Protein AF-A1U1D4-F1 (afdb_monomer_lite)

Sequence (78 aa):
MKRAIFLMLAVTAVLLAGCEDTPPEPNKATCTGDAYQQALSEISSEAKRQAFAAECESFQKAQQMGEWEFKPSSPDRY

InterPro domains:
  IPR027584 Entry exclusion lipoprotein TrbK [TIGR04359] (5-77)

pLDDT: mean 82.22, std 15.2, range [52.88, 97.69]

Structure (mmCIF, N/CA/C/O backbone):
data_AF-A1U1D4-F1
#
_entry.id   AF-A1U1D4-F1
#
loop_
_atom_site.group_PDB
_atom_site.id
_atom_site.type_symbol
_atom_site.label_atom_id
_atom_site.label_alt_id
_atom_site.label_comp_id
_atom_site.label_asym_id
_atom_site.label_entity_id
_atom_site.label_seq_id
_atom_site.pdbx_PDB_ins_code
_atom_site.Cartn_x
_atom_site.Cartn_y
_atom_site.Cartn_z
_atom_site.occupancy
_atom_site.B_iso_or_equiv
_atom_site.auth_seq_id
_atom_site.auth_comp_id
_atom_site.auth_asym_id
_atom_site.auth_atom_id
_atom_site.pdbx_PDB_model_num
ATOM 1 N N . MET A 1 1 ? -19.302 -23.401 43.637 1.00 54.03 1 MET A N 1
ATOM 2 C CA . MET A 1 1 ? -19.848 -23.158 42.279 1.00 54.03 1 MET A CA 1
ATOM 3 C C . MET A 1 1 ? -19.684 -21.709 41.803 1.00 54.03 1 MET A C 1
ATOM 5 O O . MET A 1 1 ? -19.090 -21.521 40.756 1.00 54.03 1 MET A O 1
ATOM 9 N N . LYS A 1 2 ? -20.077 -20.676 42.573 1.00 54.44 2 LYS A N 1
ATOM 10 C CA . LYS A 1 2 ? -19.916 -19.249 42.183 1.00 54.44 2 LYS A CA 1
ATOM 11 C C . LYS A 1 2 ? -18.479 -18.814 41.822 1.00 54.44 2 LYS A C 1
ATOM 13 O O . LYS A 1 2 ? -18.300 -18.038 40.895 1.00 54.44 2 LYS A O 1
ATOM 18 N N . ARG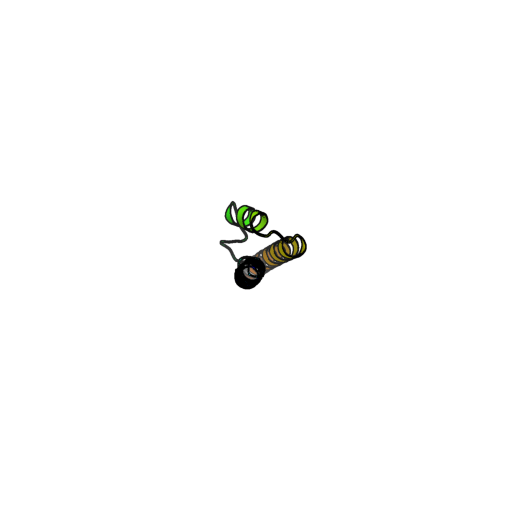 A 1 3 ? -17.456 -19.349 42.505 1.00 58.12 3 ARG A N 1
ATOM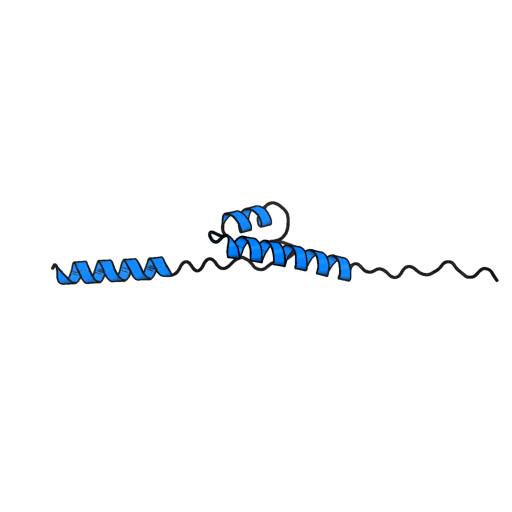 19 C CA . ARG A 1 3 ? -16.038 -19.038 42.221 1.00 58.12 3 ARG A CA 1
ATOM 20 C C . ARG A 1 3 ? -15.529 -19.604 40.886 1.00 58.12 3 ARG A C 1
ATOM 22 O O . ARG A 1 3 ? -14.696 -18.974 40.252 1.00 58.12 3 ARG A O 1
ATOM 29 N N . ALA A 1 4 ? -16.057 -20.748 40.445 1.00 60.41 4 ALA A N 1
ATOM 30 C CA . ALA A 1 4 ? -15.685 -21.356 39.163 1.00 60.41 4 ALA A CA 1
ATOM 31 C C . ALA A 1 4 ? -16.276 -20.584 37.969 1.00 60.41 4 ALA A C 1
ATOM 33 O O . ALA A 1 4 ? -15.635 -20.464 36.933 1.00 60.41 4 ALA A O 1
ATOM 34 N N . ILE A 1 5 ? -17.466 -20.000 38.151 1.00 62.53 5 ILE A N 1
ATOM 35 C CA . ILE A 1 5 ? -18.130 -19.159 37.143 1.00 62.53 5 ILE A CA 1
ATOM 36 C C . ILE A 1 5 ? -17.337 -17.864 36.911 1.00 62.53 5 ILE A C 1
ATOM 38 O O . ILE A 1 5 ? -17.119 -17.474 35.769 1.00 62.53 5 ILE A O 1
ATOM 42 N N . PHE A 1 6 ? -16.843 -17.236 37.983 1.00 60.44 6 PHE A N 1
ATOM 43 C CA . PHE A 1 6 ? -16.010 -16.032 37.878 1.00 60.44 6 PHE A CA 1
ATOM 44 C C . PHE A 1 6 ? -14.668 -16.285 37.175 1.00 60.44 6 PHE A C 1
ATOM 46 O O . PHE A 1 6 ? -14.221 -15.444 36.401 1.00 60.44 6 PHE A O 1
ATOM 53 N N . LEU A 1 7 ? -14.046 -17.446 37.405 1.00 60.91 7 LEU A N 1
ATOM 54 C CA . LEU A 1 7 ? -12.800 -17.825 36.730 1.00 60.91 7 LEU A CA 1
ATOM 55 C C . LEU A 1 7 ? -13.010 -18.098 35.234 1.00 60.91 7 LEU A C 1
ATOM 57 O O . LEU A 1 7 ? -12.203 -17.656 34.423 1.00 60.91 7 LEU A O 1
ATOM 61 N N . MET A 1 8 ? -14.111 -18.754 34.858 1.00 60.47 8 MET A N 1
ATOM 62 C CA . MET A 1 8 ? -14.462 -18.987 33.450 1.00 60.47 8 MET A CA 1
ATOM 63 C C . MET A 1 8 ? -14.701 -17.679 32.679 1.00 60.47 8 MET A C 1
ATOM 65 O O . MET A 1 8 ? -14.216 -17.540 31.560 1.00 60.47 8 MET A O 1
ATOM 69 N N . LEU A 1 9 ? -15.381 -16.698 33.286 1.00 59.97 9 LEU A N 1
ATOM 70 C CA . LEU A 1 9 ? -15.639 -15.395 32.655 1.00 59.97 9 LEU A CA 1
ATOM 71 C C . LEU A 1 9 ? -14.363 -14.569 32.417 1.00 59.97 9 LEU A C 1
ATOM 73 O O . LEU A 1 9 ? -14.250 -13.875 31.407 1.00 59.97 9 LEU A O 1
ATOM 77 N N . ALA A 1 10 ? -13.393 -14.645 33.331 1.00 60.47 10 ALA A N 1
ATOM 78 C CA . ALA A 1 10 ? -12.130 -13.923 33.192 1.00 60.47 10 ALA A CA 1
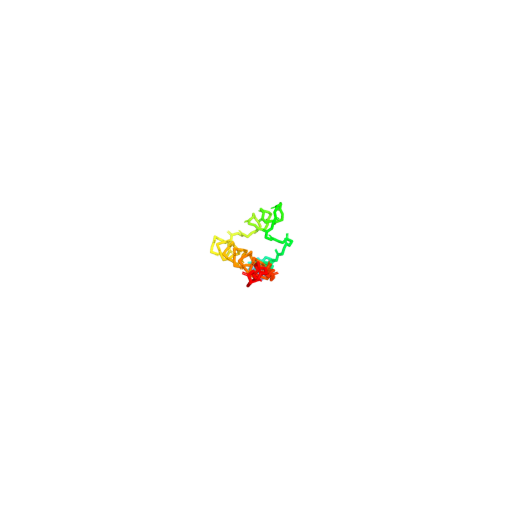ATOM 79 C C . ALA A 1 10 ? -11.270 -14.474 32.038 1.00 60.47 10 ALA A C 1
ATOM 81 O O . ALA A 1 10 ? -10.653 -13.703 31.308 1.00 60.47 10 ALA A O 1
ATOM 82 N N . VAL A 1 11 ? -11.278 -15.794 31.826 1.00 61.16 11 VAL A N 1
ATOM 83 C CA . VAL A 1 11 ? -10.523 -16.447 30.741 1.00 61.16 11 VAL A CA 1
ATOM 84 C C . VAL A 1 11 ? -11.075 -16.068 29.364 1.00 61.16 11 VAL A C 1
ATOM 86 O O . VAL A 1 11 ? -10.304 -15.803 28.444 1.00 61.16 11 VAL A O 1
ATOM 89 N N . THR A 1 12 ? -12.399 -15.960 29.219 1.00 60.25 12 THR A N 1
ATOM 90 C CA . THR A 1 12 ? -13.018 -15.550 27.948 1.00 60.25 12 THR A CA 1
ATOM 91 C C . THR A 1 12 ? -12.713 -14.101 27.561 1.00 60.25 12 THR A C 1
ATOM 93 O O . THR A 1 12 ? -12.592 -13.808 26.377 1.00 60.25 12 THR A O 1
ATOM 96 N N . ALA A 1 13 ? -12.535 -13.199 28.532 1.00 60.12 13 ALA A N 1
ATOM 97 C CA . ALA A 1 13 ? -12.230 -11.793 28.256 1.00 60.12 13 ALA A CA 1
ATOM 98 C C . ALA A 1 13 ? -10.793 -11.579 27.741 1.00 60.12 13 ALA A C 1
ATOM 100 O O . ALA A 1 13 ? -10.563 -10.698 26.918 1.00 60.12 13 ALA A O 1
ATOM 101 N N . VAL A 1 14 ? -9.835 -12.404 28.179 1.00 60.00 14 VAL A N 1
ATOM 102 C CA . VAL A 1 14 ? -8.430 -12.325 27.733 1.00 60.00 14 VAL A CA 1
ATOM 103 C C . VAL A 1 14 ? -8.259 -12.848 26.303 1.00 60.00 14 VAL A C 1
ATOM 105 O O . VAL A 1 14 ? -7.473 -12.297 25.540 1.00 60.00 14 VAL A O 1
ATOM 108 N N . LEU A 1 15 ? -9.033 -13.862 25.904 1.00 57.09 15 LEU A N 1
ATOM 109 C CA . LEU A 1 15 ? -8.988 -14.421 24.546 1.00 57.09 15 LEU A CA 1
ATOM 110 C C . LEU A 1 15 ? -9.522 -13.451 23.475 1.00 57.09 15 LEU A C 1
ATOM 112 O O . LEU A 1 15 ? -9.104 -13.524 22.324 1.00 57.09 15 LEU A O 1
ATOM 116 N N . LEU A 1 16 ? -10.402 -12.516 23.849 1.00 55.66 16 LEU A N 1
ATOM 117 C CA . LEU A 1 16 ? -10.936 -11.482 22.952 1.00 55.66 16 LEU A CA 1
ATOM 118 C C . LEU A 1 16 ? -9.986 -10.290 22.756 1.00 55.66 16 LEU A C 1
ATOM 120 O O . LEU A 1 16 ? -10.148 -9.539 21.800 1.00 55.66 16 LEU A O 1
ATOM 124 N N . ALA A 1 17 ? -8.988 -10.116 23.626 1.00 57.62 17 ALA A N 1
ATOM 125 C CA . ALA A 1 17 ? -8.021 -9.022 23.525 1.00 57.62 17 ALA A CA 1
ATOM 126 C C . ALA A 1 17 ? -6.893 -9.289 22.503 1.00 57.62 17 ALA A C 1
ATOM 128 O O . ALA A 1 17 ? -6.036 -8.434 22.315 1.00 57.62 17 ALA A O 1
ATOM 129 N N . GLY A 1 18 ? -6.876 -10.468 21.865 1.00 52.88 18 GLY A N 1
ATOM 130 C CA . GLY A 1 18 ? -5.770 -10.941 21.024 1.00 52.88 18 GLY A CA 1
ATOM 131 C C . GLY A 1 18 ? -5.929 -10.779 19.508 1.00 52.88 18 GLY A C 1
ATOM 132 O O . GLY A 1 18 ? -5.061 -11.251 18.780 1.00 52.88 18 GLY A O 1
ATOM 133 N N . CYS A 1 19 ? -6.997 -10.154 18.997 1.00 58.81 19 CYS A N 1
ATOM 134 C CA . CYS A 1 19 ? -7.057 -9.793 17.573 1.00 58.81 19 CYS A CA 1
ATOM 135 C C . CYS A 1 19 ? -6.238 -8.524 17.339 1.00 58.81 19 CYS A C 1
ATOM 137 O O . CYS A 1 19 ? -6.768 -7.418 17.244 1.00 58.81 19 CYS A O 1
ATOM 139 N N . GLU A 1 20 ? -4.920 -8.676 17.297 1.00 63.84 20 GLU A N 1
ATOM 140 C CA . GLU A 1 20 ? -4.056 -7.610 16.821 1.00 63.84 20 GLU A CA 1
ATOM 141 C C . GLU A 1 20 ? -4.263 -7.488 15.308 1.00 63.84 20 GLU A C 1
ATOM 143 O O . GLU A 1 20 ? -3.804 -8.328 14.538 1.00 63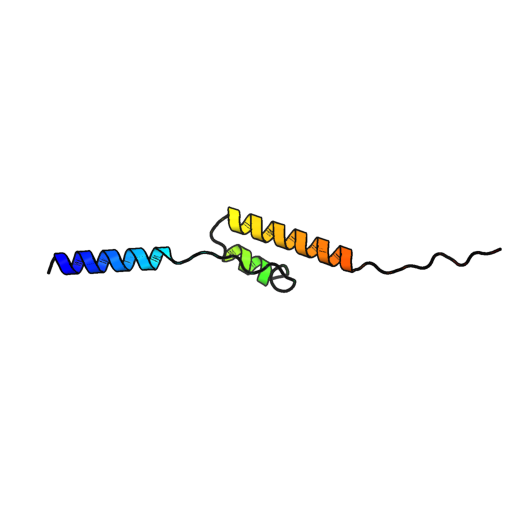.84 20 GLU A O 1
ATOM 148 N N . ASP A 1 21 ? -5.029 -6.474 14.890 1.00 69.25 21 ASP A N 1
ATOM 149 C CA . ASP A 1 21 ? -5.255 -6.139 13.478 1.00 69.25 21 ASP A CA 1
ATOM 150 C C . ASP A 1 21 ? -3.937 -5.702 12.834 1.00 69.25 21 ASP A C 1
ATOM 152 O O . ASP A 1 21 ? -3.643 -4.506 12.749 1.00 69.25 21 ASP A O 1
ATOM 156 N N . THR A 1 22 ? -3.081 -6.642 12.464 1.00 83.25 22 THR A N 1
ATOM 157 C CA . THR A 1 22 ? -1.843 -6.345 11.746 1.00 83.25 22 THR A CA 1
ATOM 158 C C . THR A 1 22 ? -2.177 -6.205 10.264 1.00 83.25 22 THR A C 1
ATOM 160 O O . THR A 1 22 ? -2.639 -7.176 9.664 1.00 83.25 22 THR A O 1
ATOM 163 N N . PRO A 1 23 ? -1.976 -5.019 9.658 1.00 88.25 23 PRO A N 1
ATOM 164 C CA . PRO A 1 23 ? -2.197 -4.840 8.230 1.00 88.25 23 PRO A CA 1
ATOM 165 C C . PRO A 1 23 ? -1.320 -5.800 7.422 1.00 88.25 23 PRO A C 1
ATOM 167 O O . PRO A 1 23 ? -0.208 -6.118 7.858 1.00 88.25 23 PRO A O 1
ATOM 170 N N . PRO A 1 24 ? -1.773 -6.240 6.239 1.00 92.44 24 PRO A N 1
ATOM 171 C CA . PRO A 1 24 ? -0.935 -7.033 5.358 1.00 92.44 24 PRO A CA 1
ATOM 172 C C . PRO A 1 24 ? 0.281 -6.226 4.893 1.00 92.44 24 PRO A C 1
ATOM 174 O O . PRO A 1 24 ? 0.263 -4.994 4.848 1.00 92.44 24 PRO A O 1
ATOM 177 N N . GLU A 1 25 ? 1.341 -6.936 4.516 1.00 93.69 25 GLU A N 1
ATOM 178 C CA . GLU A 1 25 ? 2.554 -6.304 4.007 1.00 93.69 25 GLU A CA 1
ATOM 179 C C . GLU A 1 25 ? 2.267 -5.554 2.688 1.00 93.69 25 GLU A C 1
ATOM 181 O O . GLU A 1 25 ? 1.663 -6.141 1.783 1.00 93.69 25 GLU A O 1
ATOM 186 N N . PRO A 1 26 ? 2.698 -4.289 2.538 1.00 95.00 26 PRO A N 1
ATOM 187 C CA . PRO A 1 26 ? 2.544 -3.518 1.305 1.00 95.00 26 PRO A CA 1
ATOM 188 C C . PRO A 1 26 ? 3.442 -4.067 0.187 1.00 95.00 26 PRO A C 1
ATOM 190 O O . PRO A 1 26 ? 4.667 -4.029 0.273 1.00 95.00 26 PRO A O 1
ATOM 193 N N . ASN A 1 27 ? 2.846 -4.583 -0.886 1.00 94.81 27 ASN A N 1
ATOM 194 C CA . ASN A 1 27 ? 3.561 -5.099 -2.052 1.00 94.81 27 ASN A CA 1
ATOM 195 C C . ASN A 1 27 ? 2.666 -5.089 -3.302 1.00 94.81 27 ASN A C 1
ATOM 197 O O . ASN A 1 27 ? 1.523 -4.637 -3.278 1.00 94.81 27 ASN A O 1
ATOM 201 N N . LYS A 1 28 ? 3.161 -5.619 -4.427 1.00 93.94 28 LYS A N 1
ATOM 202 C CA . LYS A 1 28 ? 2.414 -5.617 -5.696 1.00 93.94 28 LYS A CA 1
ATOM 203 C C . LYS A 1 28 ? 1.065 -6.344 -5.604 1.00 93.94 28 LYS A C 1
ATOM 205 O O . LYS A 1 28 ? 0.114 -5.914 -6.251 1.00 93.94 28 LYS A O 1
ATOM 210 N N . ALA A 1 29 ? 0.984 -7.420 -4.823 1.00 94.62 29 ALA A N 1
ATOM 211 C CA . ALA A 1 29 ? -0.236 -8.204 -4.669 1.00 94.62 29 ALA A CA 1
ATOM 212 C C . ALA A 1 29 ? -1.258 -7.506 -3.765 1.00 94.62 29 ALA A C 1
ATOM 214 O O . ALA A 1 29 ? -2.444 -7.558 -4.055 1.00 94.62 29 ALA A O 1
ATOM 215 N N . THR A 1 30 ? -0.813 -6.835 -2.702 1.00 95.94 30 THR A N 1
ATOM 216 C CA . THR A 1 30 ? -1.699 -6.212 -1.702 1.00 95.94 30 THR A CA 1
ATOM 217 C C . THR A 1 30 ? -2.048 -4.759 -2.019 1.00 95.94 30 THR A C 1
ATOM 219 O O . THR A 1 30 ? -3.083 -4.273 -1.580 1.00 95.94 30 THR A O 1
ATOM 222 N N . CYS A 1 31 ? -1.235 -4.062 -2.814 1.00 96.31 31 CYS A N 1
ATOM 223 C CA . CYS A 1 31 ? -1.439 -2.655 -3.170 1.00 96.31 31 CYS A CA 1
ATOM 224 C C . CYS A 1 31 ? -2.178 -2.445 -4.503 1.00 96.31 31 CYS A C 1
ATOM 226 O O . CYS A 1 31 ? -2.171 -1.333 -5.036 1.00 96.31 31 CYS A O 1
ATOM 228 N N . THR A 1 32 ? -2.782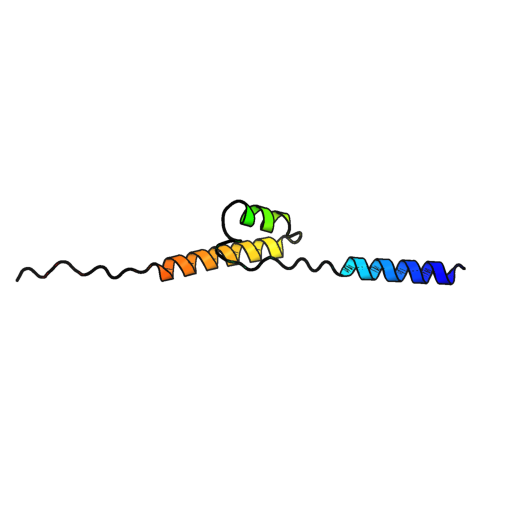 -3.490 -5.085 1.00 94.31 32 THR A N 1
ATOM 229 C CA . THR A 1 32 ? -3.502 -3.389 -6.365 1.00 94.31 32 THR A CA 1
ATOM 230 C C . THR A 1 32 ? -4.828 -4.149 -6.372 1.00 94.31 32 THR A C 1
ATOM 232 O O . THR A 1 32 ? -5.001 -5.149 -5.677 1.00 94.31 32 THR A O 1
ATOM 235 N N . GLY A 1 33 ? -5.772 -3.657 -7.183 1.00 94.38 33 GLY A N 1
ATOM 236 C CA . GLY A 1 33 ? -7.042 -4.327 -7.469 1.00 94.38 33 GLY A CA 1
ATOM 237 C C . GLY A 1 33 ? -7.887 -4.642 -6.233 1.00 94.38 33 GLY A C 1
ATOM 238 O O . GLY A 1 33 ? -7.933 -3.871 -5.272 1.00 94.38 33 GLY A O 1
ATOM 239 N N . ASP A 1 34 ? -8.554 -5.792 -6.281 1.00 96.75 34 ASP A N 1
ATOM 240 C CA . ASP A 1 34 ? -9.489 -6.240 -5.245 1.00 96.75 34 ASP A CA 1
ATOM 241 C C . ASP A 1 34 ? -8.789 -6.527 -3.912 1.00 96.75 34 ASP A C 1
ATOM 243 O O . ASP A 1 34 ? -9.348 -6.252 -2.855 1.00 96.75 34 ASP A O 1
ATOM 247 N N . ALA A 1 35 ? -7.539 -6.999 -3.948 1.00 95.44 35 ALA A N 1
ATOM 248 C CA . ALA A 1 35 ? -6.756 -7.291 -2.749 1.00 95.44 35 ALA A CA 1
ATOM 249 C C . ALA A 1 35 ? -6.489 -6.034 -1.904 1.00 95.44 35 ALA A C 1
ATOM 251 O O . ALA A 1 35 ? -6.528 -6.098 -0.677 1.00 95.44 35 ALA A O 1
ATOM 252 N N . TYR A 1 36 ? -6.294 -4.878 -2.546 1.00 96.50 36 TYR A N 1
ATOM 253 C CA . TYR A 1 36 ? -6.164 -3.599 -1.846 1.00 96.50 36 TYR A CA 1
ATOM 254 C C . TYR A 1 36 ? -7.466 -3.189 -1.152 1.00 96.50 36 TYR A C 1
ATOM 256 O O . TYR A 1 36 ? -7.455 -2.782 0.010 1.00 96.50 36 TYR A O 1
ATOM 264 N N . GLN A 1 37 ? -8.604 -3.331 -1.838 1.00 96.81 37 GLN A N 1
ATOM 265 C CA . GLN A 1 37 ? -9.913 -3.029 -1.251 1.00 96.81 37 GLN A CA 1
ATOM 266 C C . GLN A 1 37 ? -10.235 -3.978 -0.092 1.00 96.81 37 GLN A C 1
ATOM 268 O O . GLN A 1 37 ? -10.707 -3.539 0.957 1.00 96.81 37 GLN A O 1
ATOM 273 N N . GLN A 1 38 ? -9.919 -5.263 -0.257 1.00 95.25 38 GLN A N 1
ATOM 274 C CA . GLN A 1 38 ? -10.084 -6.270 0.780 1.00 95.25 38 GLN A CA 1
ATOM 275 C C . GLN A 1 38 ? -9.229 -5.939 2.008 1.00 95.25 38 GLN A C 1
ATOM 277 O O . GLN A 1 38 ? -9.773 -5.856 3.108 1.00 95.25 38 GLN A O 1
ATOM 282 N N . ALA A 1 39 ? -7.942 -5.634 1.823 1.00 94.06 39 ALA A N 1
ATOM 283 C CA . ALA A 1 39 ? -7.052 -5.233 2.910 1.00 94.06 39 ALA A CA 1
ATOM 284 C C . ALA A 1 39 ? -7.599 -4.022 3.683 1.00 94.06 39 ALA A C 1
ATOM 286 O O . ALA A 1 39 ? -7.658 -4.041 4.910 1.00 94.06 39 ALA A O 1
ATOM 287 N N . LEU A 1 40 ? -8.080 -2.986 2.988 1.00 94.94 40 LEU A N 1
ATOM 288 C CA . LEU A 1 40 ? -8.702 -1.831 3.644 1.00 94.94 40 LEU A CA 1
ATOM 289 C C . LEU A 1 40 ? -9.980 -2.193 4.413 1.00 94.94 40 LEU A C 1
ATOM 291 O O . LEU A 1 40 ? -10.246 -1.605 5.462 1.00 94.94 40 LEU A O 1
ATOM 295 N N . SER A 1 41 ? -10.777 -3.133 3.906 1.00 93.94 41 SER A N 1
ATOM 296 C CA . SER A 1 41 ? -12.016 -3.563 4.563 1.00 93.94 41 SER A CA 1
ATOM 297 C C . SER A 1 41 ? -11.770 -4.393 5.826 1.00 93.94 41 SER A C 1
ATOM 299 O O . SER A 1 41 ? -12.543 -4.293 6.778 1.00 93.94 41 SER A O 1
ATOM 301 N N . GLU A 1 42 ? -10.682 -5.165 5.850 1.00 91.88 42 GLU A N 1
ATOM 302 C CA . GLU A 1 42 ? -10.298 -6.031 6.969 1.00 91.88 42 GLU A CA 1
ATOM 303 C C . GLU A 1 42 ? -9.605 -5.250 8.093 1.00 91.88 42 GLU A C 1
ATOM 305 O O . GLU A 1 42 ? -9.760 -5.588 9.263 1.00 91.88 42 GLU A O 1
ATOM 310 N N . ILE A 1 43 ? -8.903 -4.156 7.777 1.00 92.62 43 ILE A N 1
ATOM 311 C CA . ILE A 1 43 ? -8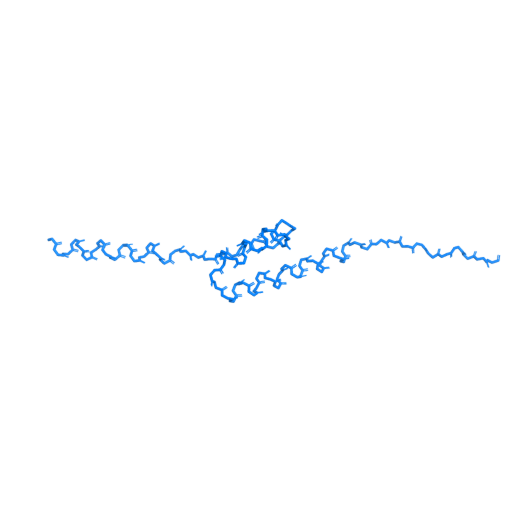.264 -3.313 8.793 1.00 92.62 43 ILE A CA 1
ATOM 312 C C . ILE A 1 43 ? -9.328 -2.490 9.535 1.00 92.62 43 ILE A C 1
ATOM 314 O O . ILE A 1 43 ? -9.841 -1.489 9.026 1.00 92.62 43 ILE A O 1
ATOM 318 N N . SER A 1 44 ? -9.619 -2.858 10.783 1.00 90.38 44 SER A N 1
ATOM 319 C CA . SER A 1 44 ? -10.627 -2.174 11.608 1.00 90.38 44 SER A CA 1
ATOM 320 C C . SER A 1 44 ? -10.228 -0.740 12.003 1.00 90.38 44 SER A C 1
ATOM 322 O O . SER A 1 44 ? -11.068 0.165 12.046 1.00 90.38 44 SER A O 1
ATOM 324 N N . SER A 1 45 ? -8.935 -0.512 12.257 1.00 91.75 45 SER A N 1
ATOM 325 C CA . SER A 1 45 ? -8.383 0.764 12.719 1.00 91.75 45 SER A CA 1
ATOM 326 C C . SER A 1 45 ? -8.176 1.747 11.567 1.00 91.75 45 SER A C 1
ATOM 328 O O . SER A 1 45 ? -7.455 1.472 10.611 1.00 91.75 45 SER A O 1
ATOM 330 N N . GLU A 1 46 ? -8.746 2.947 11.687 1.00 93.19 46 GLU A N 1
ATOM 331 C CA . GLU A 1 46 ? -8.548 4.015 10.701 1.00 93.19 46 GLU A CA 1
ATOM 332 C C . GLU A 1 46 ? -7.077 4.425 10.560 1.00 93.19 46 GLU A C 1
ATOM 334 O O . GLU A 1 46 ? -6.581 4.532 9.442 1.00 93.19 46 GLU A O 1
ATOM 339 N N . ALA A 1 47 ? -6.357 4.567 11.676 1.00 93.94 47 ALA A N 1
ATOM 340 C CA . ALA A 1 47 ? -4.934 4.900 11.653 1.00 93.94 47 ALA A CA 1
ATOM 341 C C . ALA A 1 47 ? -4.115 3.841 10.897 1.00 93.94 47 ALA A C 1
ATOM 343 O O . ALA A 1 47 ? -3.247 4.175 10.094 1.00 93.94 47 ALA A O 1
ATOM 344 N N . LYS A 1 48 ? -4.431 2.555 11.100 1.00 94.06 48 LYS A N 1
ATOM 345 C CA . LYS A 1 48 ? -3.766 1.457 10.389 1.00 94.06 48 LYS A CA 1
ATOM 346 C C . LYS A 1 48 ? -4.142 1.412 8.905 1.00 94.06 48 LYS A C 1
ATOM 348 O O . LYS A 1 48 ? -3.272 1.140 8.085 1.00 94.06 48 LYS A O 1
ATOM 353 N N . ARG A 1 49 ? -5.393 1.730 8.541 1.00 95.56 49 ARG A N 1
ATOM 354 C CA . ARG A 1 49 ? -5.813 1.880 7.133 1.00 95.56 49 ARG A CA 1
ATOM 355 C C . ARG A 1 49 ? -5.030 2.983 6.431 1.00 95.56 49 ARG A C 1
ATOM 357 O O . ARG A 1 49 ? -4.543 2.774 5.326 1.00 95.56 49 ARG A O 1
ATOM 364 N N . GLN A 1 50 ? -4.903 4.143 7.076 1.00 96.62 50 GLN A N 1
ATOM 365 C CA . GLN A 1 50 ? -4.150 5.275 6.536 1.00 96.62 50 GLN A CA 1
ATOM 366 C C . GLN A 1 50 ? -2.666 4.930 6.381 1.00 96.62 50 GLN A C 1
ATOM 368 O O . GLN A 1 50 ? -2.087 5.215 5.335 1.00 96.62 50 GLN A O 1
ATOM 373 N N . ALA A 1 51 ? -2.073 4.264 7.377 1.00 96.12 51 ALA A N 1
ATOM 374 C CA . ALA A 1 51 ? -0.695 3.790 7.297 1.00 96.12 51 ALA A CA 1
ATOM 375 C C . ALA A 1 51 ? -0.500 2.811 6.128 1.00 96.12 51 ALA A C 1
ATOM 377 O O . ALA A 1 51 ? 0.376 3.023 5.298 1.00 96.12 51 ALA A O 1
ATOM 378 N N . PHE A 1 52 ? -1.360 1.798 5.996 1.00 96.62 52 PHE A N 1
ATOM 379 C CA . PHE A 1 52 ? -1.299 0.844 4.886 1.00 96.62 52 PHE A CA 1
ATOM 380 C C . PHE A 1 52 ? -1.419 1.528 3.512 1.00 96.62 52 PHE A C 1
ATOM 382 O O . PHE A 1 52 ? -0.641 1.237 2.605 1.00 96.62 52 PHE A O 1
ATOM 389 N N . ALA A 1 53 ? -2.342 2.484 3.363 1.00 97.25 53 ALA A N 1
ATOM 390 C CA . ALA A 1 53 ? -2.497 3.244 2.123 1.00 97.25 53 ALA A CA 1
ATOM 391 C C . ALA A 1 53 ? -1.245 4.076 1.782 1.00 97.25 53 ALA A C 1
ATOM 393 O O . ALA A 1 53 ? -0.796 4.067 0.634 1.00 97.25 53 ALA A O 1
ATOM 394 N N . ALA A 1 54 ? -0.654 4.752 2.772 1.00 97.69 54 ALA A N 1
ATOM 395 C CA . ALA A 1 54 ? 0.563 5.546 2.595 1.00 97.69 54 ALA A CA 1
ATOM 396 C C . ALA A 1 54 ? 1.784 4.682 2.229 1.00 97.69 54 ALA A C 1
ATOM 398 O O . ALA A 1 54 ? 2.597 5.060 1.380 1.00 97.69 54 ALA A O 1
ATOM 399 N N . GLU A 1 55 ? 1.901 3.496 2.824 1.00 96.75 55 GLU A N 1
ATOM 400 C CA . GLU A 1 55 ? 2.942 2.531 2.467 1.00 96.75 55 GLU A CA 1
ATOM 401 C C . GLU A 1 55 ? 2.757 2.003 1.036 1.00 96.75 55 GLU A C 1
ATOM 403 O O . GLU A 1 55 ? 3.720 1.927 0.275 1.00 96.75 55 GLU A O 1
ATOM 408 N N . CYS A 1 56 ? 1.522 1.715 0.613 1.00 97.31 56 CYS A N 1
ATOM 409 C CA . CYS A 1 56 ? 1.238 1.320 -0.769 1.00 97.31 56 CYS A CA 1
ATOM 410 C C . CYS A 1 56 ? 1.562 2.421 -1.791 1.00 97.31 56 CYS A C 1
ATOM 412 O O . CYS A 1 56 ? 2.079 2.127 -2.873 1.00 97.31 56 CYS A O 1
ATOM 414 N N . GLU A 1 57 ? 1.309 3.690 -1.460 1.00 96.81 57 GLU A N 1
ATOM 415 C CA . GLU A 1 57 ? 1.735 4.826 -2.285 1.00 96.81 57 GLU A CA 1
ATOM 416 C C . GLU A 1 57 ? 3.267 4.882 -2.399 1.00 96.81 57 GLU A C 1
ATOM 418 O O . GLU A 1 57 ? 3.823 5.059 -3.487 1.00 96.81 57 GLU A O 1
ATOM 423 N N . SER A 1 58 ? 3.960 4.681 -1.279 1.00 95.50 58 SER A N 1
ATOM 424 C CA . SER A 1 58 ? 5.424 4.673 -1.219 1.00 95.50 58 SER A CA 1
ATOM 425 C C . SER A 1 58 ? 6.017 3.514 -2.025 1.00 95.50 58 SER A C 1
ATOM 427 O O . SER A 1 58 ? 6.968 3.711 -2.783 1.00 95.50 58 SER A O 1
ATOM 429 N N . PHE A 1 59 ? 5.405 2.329 -1.953 1.00 94.56 59 PHE A N 1
ATOM 430 C CA . PHE A 1 59 ? 5.759 1.171 -2.772 1.00 94.56 59 PHE A CA 1
ATOM 431 C C . PHE A 1 59 ? 5.618 1.463 -4.274 1.00 94.56 59 PHE A C 1
ATOM 433 O O . PHE A 1 59 ? 6.519 1.143 -5.050 1.00 94.56 59 PHE A O 1
ATOM 440 N N . GLN A 1 60 ? 4.529 2.112 -4.703 1.00 92.69 60 GLN A N 1
ATOM 441 C CA . GLN A 1 60 ? 4.362 2.498 -6.111 1.00 92.69 60 GLN A CA 1
ATOM 442 C C . GLN A 1 60 ? 5.420 3.503 -6.568 1.00 92.69 60 GLN A C 1
ATOM 444 O O . GLN A 1 60 ? 5.976 3.353 -7.656 1.00 92.69 60 GLN A O 1
ATOM 449 N N . LYS A 1 61 ? 5.744 4.500 -5.740 1.00 92.75 61 LYS A N 1
ATOM 450 C CA . LYS A 1 61 ? 6.827 5.450 -6.039 1.00 92.75 61 LYS A CA 1
ATOM 451 C C . LYS A 1 61 ? 8.171 4.738 -6.188 1.00 92.75 61 LYS A C 1
ATOM 453 O O . LYS A 1 61 ? 8.915 5.030 -7.120 1.00 92.75 61 LYS A O 1
ATOM 458 N N . ALA A 1 62 ? 8.469 3.779 -5.313 1.00 90.50 62 ALA A N 1
ATOM 459 C CA . ALA A 1 62 ? 9.688 2.980 -5.401 1.00 90.50 62 ALA A CA 1
ATOM 460 C C . ALA A 1 62 ? 9.760 2.164 -6.703 1.00 90.50 62 ALA A C 1
ATOM 462 O O . ALA A 1 62 ? 10.808 2.143 -7.346 1.00 90.50 62 ALA A O 1
ATOM 463 N N . GLN A 1 63 ? 8.647 1.560 -7.132 1.00 89.44 63 GLN A N 1
ATOM 464 C CA . GLN A 1 63 ? 8.564 0.846 -8.413 1.00 89.44 63 GLN A CA 1
ATOM 465 C C . GLN A 1 63 ? 8.862 1.770 -9.602 1.00 89.44 63 GLN A C 1
ATOM 467 O O . GLN A 1 63 ? 9.699 1.438 -10.433 1.00 89.44 63 GLN A O 1
ATOM 472 N N . GLN A 1 64 ? 8.261 2.964 -9.640 1.00 86.69 64 GLN A N 1
ATOM 473 C CA . GLN A 1 64 ? 8.485 3.943 -10.715 1.00 86.69 64 GLN A CA 1
ATOM 474 C C . GLN A 1 64 ? 9.942 4.413 -10.796 1.00 86.69 64 GLN A C 1
ATOM 476 O O . GLN A 1 64 ? 10.468 4.628 -11.883 1.00 86.69 64 GLN A O 1
ATOM 481 N N . MET A 1 65 ? 10.621 4.554 -9.654 1.00 84.62 65 MET A N 1
ATOM 482 C CA . MET A 1 65 ? 12.053 4.878 -9.643 1.00 84.62 65 MET A CA 1
ATOM 483 C C . MET A 1 65 ? 12.916 3.734 -10.194 1.00 84.62 65 MET A C 1
ATOM 485 O O . MET A 1 65 ? 13.971 3.991 -10.770 1.00 84.62 65 MET A O 1
ATOM 489 N N . GLY A 1 66 ? 12.475 2.484 -10.031 1.00 80.50 66 GLY A N 1
ATOM 490 C CA . GLY A 1 66 ? 13.128 1.304 -10.598 1.00 80.50 66 GLY A CA 1
ATOM 491 C C . GLY A 1 66 ? 12.926 1.139 -12.109 1.00 80.50 66 GLY A C 1
ATOM 492 O O . GLY A 1 66 ? 13.724 0.461 -12.747 1.00 80.50 66 GLY A O 1
ATOM 493 N N . GLU A 1 67 ? 11.912 1.782 -12.695 1.00 79.44 67 GLU A N 1
ATOM 494 C CA . GLU A 1 67 ? 11.600 1.737 -14.135 1.00 79.44 67 GLU A CA 1
ATOM 495 C C . GLU A 1 67 ? 12.484 2.669 -14.990 1.00 79.44 67 GLU A C 1
ATOM 497 O O . GLU A 1 67 ? 12.185 2.928 -16.156 1.00 79.44 67 GLU A O 1
ATOM 502 N N . TRP A 1 68 ? 13.586 3.197 -14.445 1.00 79.69 68 TRP A N 1
ATOM 503 C CA . TRP A 1 68 ? 14.499 4.039 -15.213 1.00 79.69 68 TRP A CA 1
ATOM 504 C C . TRP A 1 68 ? 15.145 3.258 -16.368 1.00 79.69 68 TRP A C 1
ATOM 506 O O . TRP A 1 68 ? 15.863 2.281 -16.160 1.00 79.69 68 TRP A O 1
ATOM 516 N N . GLU A 1 69 ? 14.946 3.747 -17.592 1.00 79.25 69 GLU A N 1
ATOM 517 C CA . GLU A 1 69 ? 15.601 3.234 -18.794 1.00 79.25 69 GLU A CA 1
ATOM 518 C C . GLU A 1 69 ? 16.566 4.279 -19.370 1.00 79.25 69 GLU A C 1
ATOM 520 O O . GLU A 1 69 ? 16.204 5.441 -19.589 1.00 79.25 69 GLU A O 1
ATOM 525 N N . PHE A 1 70 ? 17.799 3.860 -19.670 1.00 81.88 70 PHE A N 1
ATOM 526 C CA . PHE A 1 70 ? 18.765 4.708 -20.363 1.00 81.88 70 PHE A CA 1
ATOM 527 C C . PHE A 1 70 ? 18.288 4.995 -21.790 1.00 81.88 70 PHE A C 1
ATOM 529 O O . PHE A 1 70 ? 18.215 4.095 -22.628 1.00 81.88 70 PHE A O 1
ATOM 536 N N . LYS A 1 71 ? 18.021 6.270 -22.088 1.00 84.62 71 LYS A N 1
ATOM 537 C CA . LYS A 1 71 ? 17.781 6.739 -23.456 1.00 84.62 71 LYS A CA 1
ATOM 538 C C . LYS A 1 71 ? 19.051 7.412 -23.982 1.00 84.62 71 LYS A C 1
ATOM 540 O O . LYS A 1 71 ? 19.387 8.488 -23.484 1.00 84.62 71 LYS A O 1
ATOM 545 N N . PRO A 1 72 ? 19.765 6.814 -24.956 1.00 85.62 72 PRO A N 1
ATOM 546 C CA . PRO A 1 72 ? 20.933 7.456 -25.545 1.00 85.62 72 PRO A CA 1
ATOM 547 C C . PRO A 1 72 ? 20.536 8.786 -26.193 1.00 85.62 72 PRO A C 1
ATOM 549 O O . PRO A 1 72 ? 19.464 8.904 -26.792 1.00 85.62 72 PRO A O 1
ATOM 552 N N . SER A 1 73 ? 21.407 9.789 -26.077 1.00 84.81 73 SER A N 1
ATOM 553 C CA . SER A 1 73 ? 21.259 11.043 -26.814 1.00 84.81 73 SER A CA 1
ATOM 554 C C . SER A 1 73 ? 21.321 10.785 -28.321 1.00 84.81 73 SER A C 1
ATOM 556 O O . SER A 1 73 ? 21.924 9.809 -28.775 1.00 84.81 73 SER A O 1
ATOM 558 N N . SER A 1 74 ? 20.692 11.659 -29.113 1.00 84.50 74 SER A N 1
ATOM 559 C CA . SER A 1 74 ? 20.818 11.594 -30.571 1.00 84.50 74 SER A CA 1
ATOM 560 C C . SER A 1 74 ? 22.299 11.621 -30.966 1.00 84.50 74 SER A C 1
ATOM 562 O O . SER A 1 74 ? 23.049 12.380 -30.350 1.00 84.50 74 SER A O 1
ATOM 564 N N . PRO A 1 75 ? 22.726 10.842 -31.975 1.00 84.00 75 PRO A N 1
ATOM 565 C CA . PRO A 1 75 ? 24.110 10.868 -32.424 1.00 84.00 75 PRO A CA 1
ATOM 566 C C . PRO A 1 75 ? 24.495 12.284 -32.858 1.00 84.00 75 PRO A C 1
ATOM 568 O O . PRO A 1 75 ? 23.755 12.926 -33.612 1.00 84.00 75 PRO A O 1
ATOM 571 N N . ASP A 1 76 ? 25.642 12.759 -32.371 1.00 79.62 76 ASP A N 1
ATOM 572 C CA . ASP A 1 76 ? 26.207 14.039 -32.785 1.00 79.62 76 ASP A CA 1
ATOM 573 C C . ASP A 1 76 ? 26.416 14.030 -34.301 1.00 79.62 76 ASP A C 1
ATOM 575 O O . ASP A 1 76 ? 27.113 13.175 -34.853 1.00 79.62 76 ASP A O 1
ATOM 579 N N . ARG A 1 77 ? 25.788 14.986 -34.990 1.00 71.19 77 ARG A N 1
ATOM 580 C CA . ARG A 1 77 ? 26.063 15.268 -36.400 1.00 71.19 77 ARG A CA 1
ATOM 581 C C . ARG A 1 77 ? 27.123 16.364 -36.460 1.00 71.19 77 ARG A C 1
ATOM 583 O O . ARG A 1 77 ? 26.766 17.537 -36.520 1.00 71.19 77 ARG A O 1
ATOM 590 N N . TYR A 1 78 ? 28.390 15.959 -36.363 1.00 63.34 78 TYR A N 1
ATOM 591 C CA . TYR A 1 78 ? 29.546 16.796 -36.707 1.00 63.34 78 TYR A CA 1
ATOM 592 C C . TYR A 1 78 ? 29.727 16.877 -38.224 1.00 63.34 78 TYR A C 1
ATOM 594 O O . TYR A 1 78 ? 29.527 15.837 -38.895 1.00 63.34 78 TYR A O 1
#

Radius of gyration: 24.52 Å; chains: 1; bounding box: 50×40×79 Å

Foldseek 3Di:
DVVVVVVVVVVVVVVVVPPPQDQDDQDPQCLDDPNVVVSLVSRPDPVNSVVNNVVNVVRVVVVVVVPDDDDDDDDDDD

Secondary structure (DSSP, 8-state):
-HHHHHHHHHHHHHHGGG---PPPP-STTTSSHHHHHHHHHH---HHHHHHHHHHHHHHHHHHHHHT----PPPPP--

Organism: Marinobacter nauticus (strain ATCC 700491 / DSM 11845 / VT8) (NCBI:txid351348)